Protein AF-A0A920NE50-F1 (afdb_monomer)

Secondary structure (DSSP, 8-state):
---TT-HHHHHHHHHHHTTS-SSGGGEEEEEEES--BTTTTB--EEEEEES--TT--HHHHHHHT----SSS-----------

Structure (mmCIF, N/CA/C/O backbone):
data_AF-A0A920NE50-F1
#
_entry.id   AF-A0A920NE50-F1
#
loop_
_atom_site.group_PDB
_atom_site.id
_atom_site.type_symbol
_atom_site.label_atom_id
_atom_site.label_alt_id
_atom_site.label_comp_id
_atom_site.label_asym_id
_atom_site.label_entity_id
_atom_site.label_seq_id
_atom_site.pdbx_PDB_ins_code
_atom_site.Cartn_x
_atom_site.Cartn_y
_atom_site.Cartn_z
_atom_site.occupancy
_atom_site.B_iso_or_equiv
_atom_site.auth_seq_id
_atom_site.auth_comp_id
_atom_site.auth_asym_id
_atom_site.auth_atom_id
_atom_site.pdbx_PDB_model_num
ATOM 1 N N . MET A 1 1 ? 10.554 -10.059 -3.675 1.00 46.78 1 MET A N 1
ATOM 2 C CA . MET A 1 1 ? 10.903 -9.564 -5.026 1.00 46.78 1 MET A CA 1
ATOM 3 C C . MET A 1 1 ? 9.623 -9.203 -5.749 1.00 46.78 1 MET A C 1
ATOM 5 O O . MET A 1 1 ? 8.641 -9.915 -5.585 1.00 46.78 1 MET A O 1
ATOM 9 N N . ARG A 1 2 ? 9.632 -8.104 -6.502 1.00 66.44 2 ARG A N 1
ATOM 10 C CA . ARG A 1 2 ? 8.490 -7.640 -7.293 1.00 66.44 2 ARG A CA 1
ATOM 11 C C . ARG A 1 2 ? 8.346 -8.503 -8.549 1.00 66.44 2 ARG A C 1
ATOM 13 O O . ARG A 1 2 ? 9.302 -8.599 -9.314 1.00 66.44 2 ARG A O 1
ATOM 20 N N . THR A 1 3 ? 7.170 -9.085 -8.774 1.00 67.88 3 THR A N 1
ATOM 21 C CA . THR A 1 3 ? 6.791 -9.628 -10.087 1.00 67.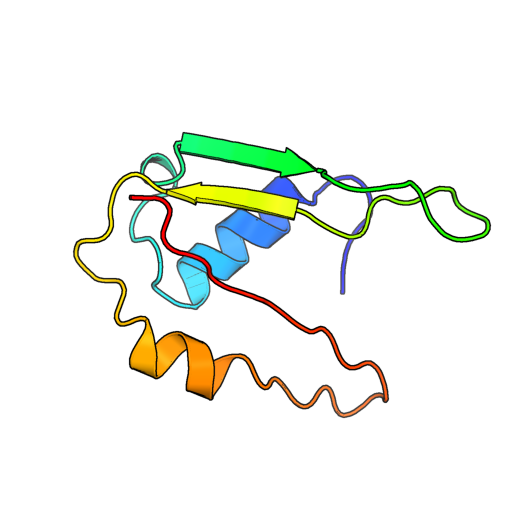88 3 THR A CA 1
ATOM 22 C C . THR A 1 3 ? 6.126 -8.499 -10.873 1.00 67.88 3 THR A C 1
ATOM 24 O O . THR A 1 3 ? 5.086 -8.004 -10.431 1.00 67.88 3 THR A O 1
ATOM 27 N N . PRO A 1 4 ? 6.705 -8.041 -11.998 1.00 65.31 4 PRO A N 1
ATOM 28 C CA . PRO A 1 4 ? 6.102 -6.984 -12.803 1.00 65.31 4 PRO A CA 1
ATOM 29 C C . PRO A 1 4 ? 4.678 -7.361 -13.226 1.00 65.31 4 PRO A C 1
ATOM 31 O O . PRO A 1 4 ? 4.463 -8.453 -13.742 1.00 65.31 4 PRO A O 1
ATOM 34 N N . GLY A 1 5 ? 3.715 -6.462 -13.011 1.00 70.69 5 GLY A N 1
ATOM 35 C CA . GLY A 1 5 ? 2.303 -6.679 -13.358 1.00 70.69 5 GLY A CA 1
ATOM 36 C C . GLY A 1 5 ? 1.397 -6.999 -12.167 1.00 70.69 5 GLY A C 1
ATOM 37 O O . GLY A 1 5 ? 0.247 -6.579 -12.185 1.00 70.69 5 GLY A O 1
ATOM 38 N N . ASN A 1 6 ? 1.925 -7.591 -11.091 1.00 80.00 6 ASN A N 1
ATOM 39 C CA . ASN A 1 6 ? 1.149 -7.984 -9.901 1.00 80.00 6 ASN A CA 1
ATOM 40 C C . ASN A 1 6 ? 1.398 -7.047 -8.708 1.00 80.00 6 ASN A C 1
ATOM 42 O O . ASN A 1 6 ? 1.536 -7.467 -7.560 1.00 80.00 6 ASN A O 1
ATOM 46 N N . ASP A 1 7 ? 1.512 -5.753 -8.988 1.00 81.88 7 ASP A N 1
ATOM 47 C CA . ASP A 1 7 ? 1.859 -4.755 -7.977 1.00 81.88 7 ASP A CA 1
ATOM 48 C C . ASP A 1 7 ? 0.754 -4.560 -6.927 1.00 81.88 7 ASP A C 1
ATOM 50 O O . ASP A 1 7 ? 1.042 -4.294 -5.761 1.00 81.88 7 ASP A O 1
ATOM 54 N N . GLU A 1 8 ? -0.505 -4.712 -7.338 1.00 84.31 8 GLU A N 1
ATOM 55 C CA . GLU A 1 8 ? -1.676 -4.594 -6.465 1.00 84.31 8 GLU A CA 1
ATOM 56 C C . GLU A 1 8 ? -1.729 -5.737 -5.446 1.00 84.31 8 GLU A C 1
ATOM 58 O O . GLU A 1 8 ? -1.877 -5.488 -4.248 1.00 84.31 8 GLU A O 1
ATOM 63 N N . ASP A 1 9 ? -1.507 -6.978 -5.888 1.00 85.62 9 ASP A N 1
ATOM 64 C CA . ASP A 1 9 ? -1.412 -8.157 -5.014 1.00 85.62 9 ASP A CA 1
ATOM 65 C C . ASP A 1 9 ? -0.240 -8.033 -4.034 1.00 85.62 9 ASP A C 1
ATOM 67 O O . ASP A 1 9 ? -0.350 -8.366 -2.853 1.00 85.62 9 ASP A O 1
ATOM 71 N N . LEU A 1 10 ? 0.897 -7.521 -4.516 1.00 85.50 10 LEU A N 1
ATOM 72 C CA . LEU A 1 10 ? 2.081 -7.322 -3.689 1.00 85.50 10 LEU A CA 1
ATOM 73 C C . LEU A 1 10 ? 1.809 -6.313 -2.570 1.00 85.50 10 LEU A C 1
ATOM 75 O O . LEU A 1 10 ? 2.158 -6.567 -1.419 1.00 85.50 10 LEU A O 1
ATOM 79 N N . ILE A 1 11 ? 1.187 -5.179 -2.895 1.00 85.94 11 ILE A N 1
ATOM 80 C CA . ILE A 1 11 ? 0.893 -4.127 -1.918 1.00 85.94 11 ILE A CA 1
ATOM 81 C C . ILE A 1 11 ? -0.191 -4.562 -0.952 1.00 85.94 11 ILE A C 1
ATOM 83 O O . ILE A 1 11 ? -0.040 -4.373 0.250 1.00 85.94 11 ILE A O 1
ATOM 87 N N . SER A 1 12 ? -1.265 -5.162 -1.449 1.00 87.94 12 SER A N 1
ATOM 88 C CA . SER A 1 12 ? -2.360 -5.627 -0.604 1.00 87.94 12 SER A CA 1
ATOM 89 C C . SER A 1 12 ? -1.900 -6.725 0.360 1.00 87.94 12 SER A C 1
ATOM 91 O O . SER A 1 12 ? -2.155 -6.630 1.561 1.00 87.94 12 SER A O 1
ATOM 93 N N . GLY A 1 13 ? -1.131 -7.708 -0.121 1.00 87.75 13 GLY A N 1
ATOM 94 C CA . GLY A 1 13 ? -0.522 -8.740 0.718 1.00 87.75 13 GLY A CA 1
ATOM 95 C C . GLY A 1 13 ? 0.467 -8.169 1.734 1.00 87.75 13 GLY A C 1
ATOM 96 O O . GLY A 1 13 ? 0.494 -8.602 2.885 1.00 87.75 13 GLY A O 1
ATOM 97 N N . PHE A 1 14 ? 1.243 -7.160 1.341 1.00 84.75 14 PHE A N 1
ATOM 98 C CA . PHE A 1 14 ? 2.160 -6.464 2.238 1.00 84.75 14 PHE A CA 1
ATOM 99 C C . PHE A 1 14 ? 1.423 -5.701 3.352 1.00 84.75 14 PHE A C 1
ATOM 101 O O . PHE A 1 14 ? 1.738 -5.878 4.528 1.00 84.75 14 PHE A O 1
ATOM 108 N N . LEU A 1 15 ? 0.405 -4.907 3.003 1.00 84.50 15 LEU A N 1
ATOM 109 C CA . LEU A 1 15 ? -0.423 -4.168 3.962 1.00 84.50 15 LEU A CA 1
ATOM 110 C C . LEU A 1 15 ? -1.122 -5.111 4.950 1.00 84.50 15 LEU A C 1
ATOM 112 O O . LEU A 1 15 ? -1.224 -4.794 6.135 1.00 84.50 15 LEU A O 1
ATOM 116 N N . PHE A 1 16 ? -1.579 -6.269 4.472 1.00 85.81 16 PHE A N 1
ATOM 117 C CA . PHE A 1 16 ? -2.205 -7.293 5.302 1.00 85.81 16 PHE A CA 1
ATOM 118 C C . PHE A 1 16 ? -1.200 -7.970 6.247 1.00 85.81 16 PHE A C 1
ATOM 120 O O . PHE A 1 16 ? -1.462 -8.099 7.442 1.00 85.81 16 PHE A O 1
ATOM 127 N N . ASN A 1 17 ? -0.024 -8.364 5.747 1.00 84.44 17 ASN A N 1
ATOM 128 C CA . ASN A 1 17 ? 1.006 -9.034 6.549 1.00 84.44 17 ASN A CA 1
ATOM 129 C C . ASN A 1 17 ? 1.542 -8.125 7.670 1.00 84.44 17 ASN A C 1
ATOM 131 O O . ASN A 1 17 ? 1.678 -8.549 8.817 1.00 84.44 17 ASN A O 1
ATOM 135 N N . GLU A 1 18 ? 1.733 -6.839 7.370 1.00 79.06 18 GLU A N 1
ATOM 136 C CA . GLU A 1 18 ? 2.126 -5.825 8.356 1.00 79.06 18 GLU A CA 1
ATOM 137 C C . GLU A 1 18 ? 0.975 -5.396 9.290 1.00 79.06 18 GLU A C 1
ATOM 139 O O . GLU A 1 18 ? 1.166 -4.530 10.145 1.00 79.06 18 GLU A O 1
ATOM 144 N N . ARG A 1 19 ? -0.220 -5.998 9.156 1.00 81.25 19 ARG A N 1
ATOM 145 C CA . ARG A 1 19 ? -1.439 -5.674 9.923 1.00 81.25 19 ARG A CA 1
ATOM 146 C C . ARG A 1 19 ? -1.847 -4.200 9.841 1.00 81.25 19 ARG A C 1
ATOM 148 O O . ARG A 1 19 ? -2.396 -3.645 10.790 1.00 81.25 19 ARG A O 1
ATOM 155 N N . ILE A 1 20 ? -1.570 -3.561 8.707 1.00 81.31 20 ILE A N 1
ATOM 156 C CA . ILE A 1 20 ? -2.018 -2.194 8.411 1.00 81.31 20 ILE A CA 1
ATOM 157 C C . ILE A 1 20 ? -3.501 -2.207 8.025 1.00 81.31 20 ILE A C 1
ATOM 159 O O . ILE A 1 20 ? -4.235 -1.290 8.382 1.00 81.31 20 ILE A O 1
ATOM 163 N N . ILE A 1 21 ? -3.931 -3.269 7.341 1.00 84.81 21 ILE A N 1
ATOM 164 C CA . ILE A 1 21 ? -5.332 -3.580 7.043 1.00 84.81 21 ILE A CA 1
ATOM 165 C C . ILE A 1 21 ? -5.690 -4.951 7.618 1.00 84.81 21 ILE A C 1
ATOM 167 O O . ILE A 1 21 ? -4.828 -5.826 7.726 1.00 84.81 21 ILE A O 1
ATOM 171 N N . GLU A 1 22 ? -6.962 -5.149 7.951 1.00 85.88 22 GLU A N 1
ATOM 172 C CA . GLU A 1 22 ? -7.484 -6.457 8.373 1.00 85.88 22 GLU A CA 1
ATOM 173 C C . GLU A 1 22 ? -8.274 -7.128 7.255 1.00 85.88 22 GLU A C 1
ATOM 175 O O . GLU A 1 22 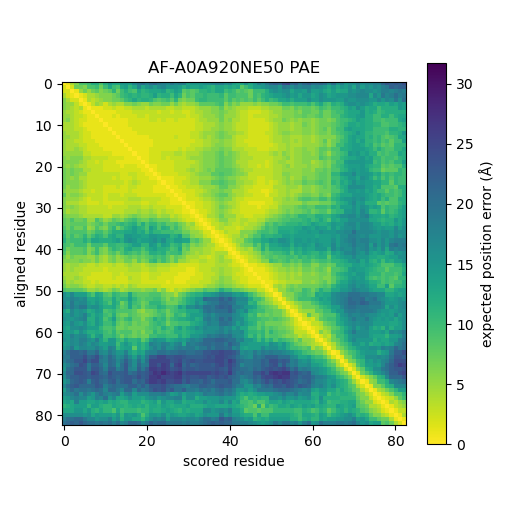? -8.332 -8.353 7.184 1.00 85.88 22 GLU A O 1
ATOM 180 N N . ASN A 1 23 ? -8.857 -6.327 6.361 1.00 86.62 23 ASN A N 1
ATOM 181 C CA . ASN A 1 23 ? -9.605 -6.801 5.212 1.00 86.62 23 ASN A CA 1
ATOM 182 C C . ASN A 1 23 ? -9.111 -6.100 3.951 1.00 86.62 23 ASN A C 1
ATOM 184 O O . ASN A 1 23 ? -8.834 -4.904 3.952 1.00 86.62 23 ASN A O 1
ATOM 188 N N . PHE A 1 24 ? -9.077 -6.819 2.830 1.00 86.94 24 PHE A N 1
ATOM 189 C CA . PHE A 1 24 ? -8.738 -6.219 1.536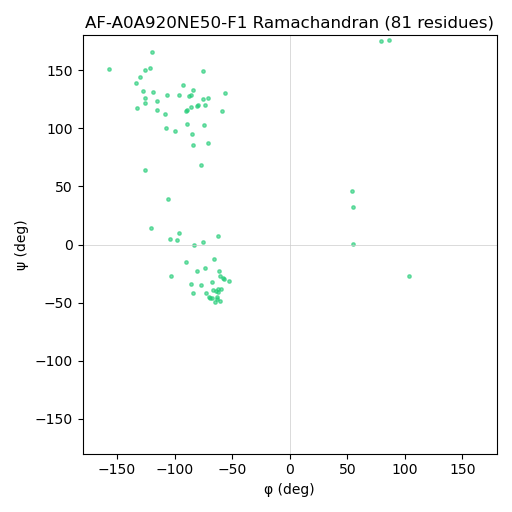 1.00 86.94 24 PHE A CA 1
ATOM 190 C C . PHE A 1 24 ? -9.711 -5.103 1.127 1.00 86.94 24 PHE A C 1
ATOM 192 O O . PHE A 1 24 ? -9.309 -4.163 0.452 1.00 86.94 24 PHE A O 1
ATOM 199 N N . SER A 1 25 ? -10.958 -5.158 1.604 1.00 87.31 25 SER A N 1
ATOM 200 C CA . SER A 1 25 ? -11.965 -4.103 1.431 1.00 87.31 25 SER A CA 1
ATOM 201 C C . SER A 1 25 ? -11.627 -2.783 2.135 1.00 87.31 25 SER A C 1
ATOM 203 O O . SER A 1 25 ? -12.289 -1.784 1.877 1.00 87.31 25 SER A O 1
ATOM 205 N N . ASP A 1 26 ? -10.627 -2.761 3.023 1.00 87.00 26 ASP A N 1
ATOM 206 C CA . ASP A 1 26 ? -10.149 -1.527 3.654 1.00 87.00 26 ASP A CA 1
ATOM 207 C C . ASP A 1 26 ? -9.343 -0.656 2.671 1.00 87.00 26 ASP A C 1
ATOM 209 O O . ASP A 1 26 ? -9.183 0.548 2.900 1.00 87.00 26 ASP A O 1
ATOM 213 N N . ILE A 1 27 ? -8.832 -1.256 1.589 1.00 88.56 27 ILE A N 1
ATOM 214 C CA . ILE A 1 27 ? -8.136 -0.560 0.508 1.00 88.56 27 ILE A CA 1
ATOM 215 C C . ILE A 1 27 ? -9.182 0.062 -0.417 1.00 88.56 27 ILE A C 1
ATOM 217 O O . ILE A 1 27 ? -9.980 -0.633 -1.037 1.00 88.56 27 ILE A O 1
ATOM 221 N N . GLU A 1 28 ? -9.148 1.383 -0.529 1.00 88.88 28 GLU A N 1
ATOM 222 C CA . GLU A 1 28 ? -10.028 2.143 -1.412 1.00 88.88 28 GLU A CA 1
ATOM 223 C C . GLU A 1 28 ? -9.481 2.207 -2.837 1.00 88.88 28 GLU A C 1
ATOM 225 O O . GLU A 1 28 ? -10.234 2.087 -3.800 1.00 88.88 28 GLU A O 1
ATOM 230 N N . ASN A 1 29 ? -8.170 2.416 -2.980 1.00 88.88 29 ASN A N 1
ATOM 231 C CA . ASN A 1 29 ? -7.543 2.590 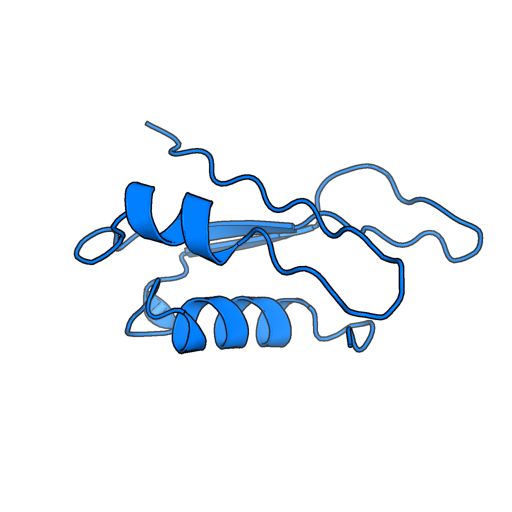-4.285 1.00 88.88 29 ASN A CA 1
ATOM 232 C C . ASN A 1 29 ? -6.046 2.254 -4.232 1.00 88.88 29 ASN A C 1
ATOM 234 O O . ASN A 1 29 ? -5.406 2.442 -3.196 1.00 88.88 29 ASN A O 1
ATOM 238 N N . ILE A 1 30 ? -5.484 1.788 -5.347 1.00 88.50 30 ILE A N 1
ATOM 239 C CA . ILE A 1 30 ? -4.050 1.562 -5.540 1.00 88.50 30 ILE A CA 1
ATOM 240 C C . ILE A 1 30 ? -3.657 2.170 -6.886 1.00 88.50 30 ILE A C 1
ATOM 242 O O . ILE A 1 30 ? -4.097 1.719 -7.938 1.00 88.50 30 ILE A O 1
ATOM 246 N N . GLU A 1 31 ? -2.778 3.169 -6.864 1.00 88.19 31 GLU A N 1
ATOM 247 C CA . GLU A 1 31 ? -2.376 3.905 -8.062 1.00 88.19 31 GLU A CA 1
ATOM 248 C C . GLU A 1 31 ? -0.860 3.946 -8.223 1.00 88.19 31 GLU A C 1
ATOM 250 O O . GLU A 1 31 ? -0.116 4.300 -7.302 1.00 88.19 31 GLU A O 1
ATOM 255 N N . LYS A 1 32 ? -0.383 3.639 -9.432 1.00 85.69 32 LYS A N 1
ATOM 256 C CA . LYS A 1 32 ? 1.024 3.815 -9.810 1.00 85.69 32 LYS A CA 1
ATOM 257 C C . LYS A 1 32 ? 1.255 5.283 -10.146 1.00 85.69 32 LYS A C 1
ATOM 259 O O . LYS A 1 32 ? 0.645 5.818 -11.067 1.00 85.69 32 LYS A O 1
ATOM 264 N N . ILE A 1 33 ? 2.153 5.928 -9.415 1.00 84.00 33 ILE A N 1
ATOM 265 C CA . ILE A 1 33 ? 2.453 7.352 -9.575 1.00 84.00 33 ILE A CA 1
ATOM 266 C C . ILE A 1 33 ? 3.917 7.573 -9.954 1.00 84.00 33 ILE A C 1
ATOM 268 O O . ILE A 1 33 ? 4.770 6.705 -9.781 1.00 84.00 33 ILE A O 1
ATOM 272 N N . GLY A 1 34 ? 4.219 8.785 -10.413 1.00 81.81 34 GLY A N 1
ATOM 273 C CA . GLY A 1 34 ? 5.574 9.199 -10.762 1.00 81.81 34 GLY A CA 1
ATOM 274 C C . GLY A 1 34 ? 5.973 8.843 -12.191 1.00 81.81 34 GLY A C 1
ATOM 275 O O . GLY A 1 34 ? 5.216 8.234 -12.952 1.00 81.81 34 GLY A O 1
ATOM 276 N N . GLU A 1 35 ? 7.173 9.279 -12.553 1.00 80.00 35 GLU A N 1
ATOM 277 C CA . GLU A 1 35 ? 7.723 9.082 -13.888 1.00 80.00 35 GLU A CA 1
ATOM 278 C C . GLU A 1 35 ? 8.179 7.637 -14.086 1.00 80.00 35 GLU A C 1
ATOM 280 O O . GLU A 1 35 ? 8.597 6.947 -13.153 1.00 80.00 35 GLU A O 1
ATOM 285 N N . LYS A 1 36 ? 8.084 7.173 -15.330 1.00 80.88 36 LYS A N 1
ATOM 286 C CA . LYS A 1 36 ? 8.685 5.908 -15.734 1.00 80.88 36 LYS A CA 1
ATOM 287 C C . LYS A 1 36 ? 10.197 6.099 -15.767 1.00 80.88 36 LYS A C 1
ATOM 289 O O . LYS A 1 36 ? 10.682 7.026 -16.407 1.00 80.88 36 LYS A O 1
ATOM 294 N N . VAL A 1 37 ? 10.926 5.243 -15.061 1.00 75.69 37 VAL A N 1
ATOM 295 C CA . VAL A 1 37 ? 12.381 5.361 -14.908 1.00 75.69 37 VAL A CA 1
ATOM 296 C C . VAL A 1 37 ? 13.091 4.071 -15.322 1.00 75.69 37 VAL A C 1
ATOM 298 O O . VAL A 1 37 ? 12.542 2.973 -15.194 1.00 75.69 37 VAL A O 1
ATOM 301 N N . GLY A 1 38 ? 14.327 4.220 -15.809 1.00 73.38 38 GLY A N 1
ATOM 302 C CA . GLY A 1 38 ? 15.190 3.126 -16.267 1.00 73.38 38 GLY A CA 1
ATOM 303 C C . GLY A 1 38 ? 14.868 2.605 -17.672 1.00 73.38 38 GLY A C 1
ATOM 304 O O . GLY A 1 38 ? 13.871 2.986 -18.283 1.00 73.38 38 GLY A O 1
ATOM 305 N N . ASP A 1 39 ? 15.703 1.686 -18.159 1.00 75.06 39 ASP A N 1
ATOM 306 C CA . ASP A 1 39 ? 15.654 1.155 -19.536 1.00 75.06 39 ASP A CA 1
ATOM 307 C C . ASP A 1 39 ? 14.341 0.429 -19.871 1.00 75.06 39 ASP A C 1
ATOM 309 O O . ASP A 1 39 ? 13.941 0.327 -21.028 1.00 75.06 39 ASP A O 1
ATOM 313 N N . PHE A 1 40 ? 13.637 -0.043 -18.841 1.00 72.56 40 PHE A N 1
ATOM 314 C CA . PHE A 1 40 ? 12.369 -0.765 -18.955 1.00 72.56 40 PHE A CA 1
ATOM 315 C C . PHE A 1 40 ? 11.136 0.121 -18.726 1.00 72.56 40 PHE A C 1
ATOM 317 O O . PHE A 1 40 ? 10.014 -0.384 -18.713 1.00 72.56 40 PHE A O 1
ATOM 324 N N . ASN A 1 41 ? 11.325 1.433 -18.542 1.00 72.12 41 ASN A N 1
ATOM 325 C CA . ASN A 1 41 ? 10.251 2.417 -18.408 1.00 72.12 41 ASN A CA 1
ATOM 326 C C . ASN A 1 41 ? 9.234 2.047 -17.299 1.00 72.12 41 ASN A C 1
ATOM 328 O O . ASN A 1 41 ? 8.014 2.085 -17.491 1.00 72.12 41 ASN A O 1
ATOM 332 N N . ILE A 1 42 ? 9.747 1.656 -16.127 1.00 72.69 42 ILE A N 1
ATOM 333 C CA . ILE A 1 42 ? 8.954 1.110 -15.018 1.00 72.69 42 ILE A CA 1
ATOM 334 C C . ILE A 1 42 ? 8.552 2.238 -14.064 1.00 72.69 42 ILE A C 1
ATOM 336 O O . ILE A 1 42 ? 9.378 3.068 -13.689 1.00 72.69 42 ILE A O 1
ATOM 340 N N . GLN A 1 43 ? 7.296 2.238 -13.608 1.00 79.88 43 GLN A N 1
ATOM 341 C CA . GLN A 1 43 ? 6.877 3.039 -12.453 1.00 79.88 43 GLN A CA 1
ATOM 342 C C . GLN A 1 43 ? 7.144 2.252 -11.167 1.00 79.88 43 GLN A C 1
ATOM 344 O O . GLN A 1 43 ? 6.624 1.149 -10.961 1.00 79.88 43 GLN A O 1
ATOM 349 N N . ASN A 1 44 ? 7.995 2.801 -10.307 1.00 75.56 44 ASN A N 1
ATOM 350 C CA . ASN A 1 44 ? 8.428 2.194 -9.046 1.00 75.56 44 ASN A CA 1
ATOM 351 C C . ASN A 1 44 ? 7.759 2.807 -7.810 1.00 75.56 44 ASN A C 1
ATOM 353 O O . ASN A 1 44 ? 8.105 2.438 -6.692 1.00 75.56 44 ASN A O 1
ATOM 357 N N . LYS A 1 45 ? 6.811 3.728 -7.993 1.00 80.69 45 LYS A N 1
ATOM 358 C CA . LYS A 1 45 ? 6.100 4.371 -6.894 1.00 80.69 45 LYS A CA 1
ATOM 359 C C . LYS A 1 45 ? 4.615 4.075 -6.991 1.00 80.69 45 LYS A C 1
ATOM 361 O O . LYS A 1 45 ? 4.008 4.220 -8.048 1.00 80.69 45 LYS A O 1
ATOM 366 N N . ILE A 1 46 ? 4.046 3.650 -5.871 1.00 83.69 46 ILE A N 1
ATOM 367 C CA . ILE A 1 46 ? 2.640 3.280 -5.774 1.00 83.69 46 ILE A CA 1
ATOM 368 C C . ILE A 1 46 ? 2.064 3.928 -4.522 1.00 83.69 46 ILE A C 1
ATOM 370 O O . ILE A 1 46 ? 2.733 3.998 -3.489 1.00 83.69 46 ILE A O 1
ATOM 374 N N . VAL A 1 47 ? 0.850 4.448 -4.641 1.00 86.44 47 VAL A N 1
ATOM 375 C CA . VAL A 1 47 ? 0.077 5.020 -3.544 1.00 86.44 47 VAL A CA 1
ATOM 376 C C . VAL A 1 47 ? -1.150 4.154 -3.349 1.00 86.44 47 VAL A C 1
ATOM 378 O O . VAL A 1 47 ? -1.914 3.955 -4.285 1.00 86.44 47 VAL A O 1
ATOM 381 N N . ALA A 1 48 ? -1.317 3.642 -2.134 1.00 87.19 48 ALA A N 1
ATOM 382 C CA . ALA A 1 48 ? -2.533 2.968 -1.719 1.00 87.19 48 ALA A CA 1
ATOM 383 C C . ALA A 1 48 ? -3.310 3.884 -0.769 1.00 87.19 48 ALA A C 1
ATOM 385 O O . ALA A 1 48 ? -2.745 4.390 0.206 1.00 87.19 48 ALA A O 1
ATOM 386 N N . THR A 1 49 ? -4.590 4.083 -1.057 1.00 87.50 49 THR A N 1
ATOM 387 C CA . THR A 1 49 ? -5.531 4.796 -0.193 1.00 87.50 49 THR A CA 1
ATOM 388 C C . THR A 1 49 ? -6.291 3.767 0.628 1.00 87.50 49 THR A C 1
ATOM 390 O O . THR A 1 49 ? -6.804 2.791 0.086 1.00 87.50 49 THR A O 1
ATOM 393 N N . ILE A 1 50 ? -6.326 3.960 1.944 1.00 86.62 50 ILE A N 1
ATOM 394 C CA . ILE A 1 50 ? -6.932 3.030 2.899 1.00 86.62 50 ILE A CA 1
ATOM 395 C C . ILE A 1 50 ? -7.939 3.825 3.726 1.00 86.62 50 ILE A C 1
ATOM 397 O O . ILE A 1 50 ? -7.568 4.833 4.329 1.00 86.62 50 ILE A O 1
ATOM 401 N N . ASN A 1 51 ? -9.188 3.364 3.776 1.00 81.31 51 ASN A N 1
ATOM 402 C CA . ASN A 1 51 ? -10.276 4.060 4.474 1.00 81.31 51 ASN A CA 1
ATOM 403 C C . ASN A 1 51 ? -10.425 3.647 5.945 1.00 81.31 51 ASN A C 1
ATOM 405 O O . ASN A 1 51 ? -11.074 4.337 6.732 1.00 81.31 51 ASN A O 1
ATOM 409 N N . ASN A 1 52 ? -9.812 2.534 6.350 1.00 71.69 52 ASN A N 1
ATOM 410 C CA . ASN A 1 52 ? -9.892 2.033 7.715 1.00 71.69 52 ASN A CA 1
ATOM 411 C C . ASN A 1 52 ? -8.562 2.233 8.453 1.00 71.69 52 ASN A C 1
ATOM 413 O O . ASN A 1 52 ? -7.625 1.454 8.309 1.00 71.69 52 ASN A O 1
ATOM 417 N N . THR A 1 53 ? -8.480 3.279 9.277 1.00 64.06 53 THR A N 1
ATOM 418 C CA . THR A 1 53 ? -7.277 3.588 10.069 1.00 64.06 53 THR A CA 1
ATOM 419 C C . THR A 1 53 ? -7.334 3.054 11.502 1.00 64.06 53 THR A C 1
ATOM 421 O O . THR A 1 53 ? -6.493 3.433 12.318 1.00 64.06 53 THR A O 1
ATOM 424 N N . LYS A 1 54 ? -8.320 2.209 11.847 1.00 64.75 54 LYS A N 1
ATOM 425 C CA . LYS A 1 54 ? -8.604 1.814 13.242 1.00 64.75 54 LYS A CA 1
ATOM 426 C C . LYS A 1 54 ? -7.423 1.161 13.969 1.00 64.75 54 LYS A C 1
ATOM 428 O O . LYS A 1 54 ? -7.331 1.324 15.180 1.00 64.75 54 LYS A O 1
ATOM 433 N N . ASN A 1 55 ? -6.524 0.485 13.251 1.00 60.06 55 ASN A N 1
ATOM 434 C CA . ASN A 1 55 ? -5.370 -0.217 13.829 1.00 60.06 55 ASN A CA 1
ATOM 435 C C . ASN A 1 55 ? -4.003 0.270 13.313 1.00 60.06 55 ASN A C 1
ATOM 437 O O . ASN A 1 55 ? -2.977 -0.365 13.558 1.00 60.06 55 ASN A O 1
ATOM 441 N N . ILE A 1 56 ? -3.954 1.426 12.642 1.00 67.19 56 ILE A N 1
ATOM 442 C CA . ILE A 1 56 ? -2.708 1.950 12.070 1.00 67.19 56 ILE A CA 1
ATOM 443 C C . ILE A 1 56 ? -1.927 2.733 13.136 1.00 67.19 56 ILE A C 1
ATOM 445 O O . ILE A 1 56 ? -2.122 3.933 13.330 1.00 67.19 56 ILE A O 1
ATOM 449 N N . ASP A 1 57 ? -0.981 2.067 13.801 1.00 67.19 57 ASP A N 1
ATOM 450 C CA . ASP A 1 57 ? 0.020 2.725 14.650 1.00 67.19 57 ASP A CA 1
ATOM 451 C C . ASP A 1 57 ? 1.201 3.210 13.788 1.00 67.19 57 ASP A C 1
ATOM 453 O O . ASP A 1 57 ? 2.217 2.529 13.614 1.00 67.19 57 ASP A O 1
ATOM 457 N N . ILE A 1 58 ? 1.058 4.414 13.221 1.00 64.50 58 ILE A N 1
ATOM 458 C CA . ILE A 1 58 ? 2.041 5.052 12.320 1.00 64.50 58 ILE A CA 1
ATOM 459 C C . ILE A 1 58 ? 3.450 5.087 12.945 1.00 64.50 58 ILE A C 1
ATOM 461 O O . ILE A 1 58 ? 4.454 5.008 12.229 1.00 64.50 58 ILE A O 1
ATOM 465 N N . GLY A 1 59 ? 3.541 5.185 14.277 1.00 63.41 59 GLY A N 1
ATOM 466 C CA . GLY A 1 59 ? 4.806 5.188 15.011 1.00 63.41 59 GLY A CA 1
ATOM 467 C C . GLY A 1 59 ? 5.545 3.850 14.937 1.00 63.41 59 GLY A C 1
ATOM 468 O O . GLY A 1 59 ? 6.764 3.834 14.759 1.00 63.41 59 GLY A O 1
ATOM 469 N N . LYS A 1 60 ? 4.819 2.729 15.008 1.00 63.75 60 LYS A N 1
ATOM 470 C CA . LYS A 1 60 ? 5.390 1.380 14.848 1.00 63.75 60 LYS A CA 1
ATOM 471 C C . LYS A 1 60 ? 5.767 1.090 13.400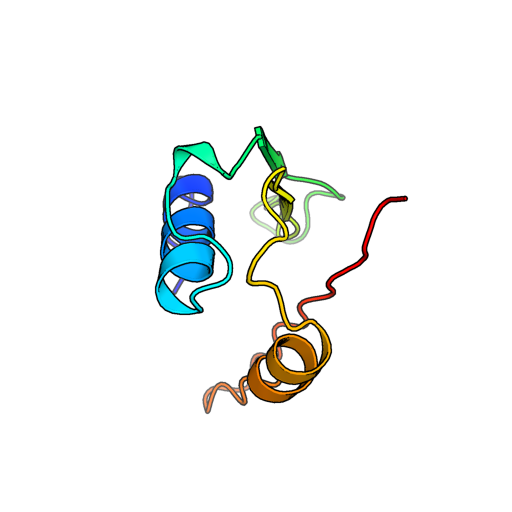 1.00 63.75 60 LYS A C 1
ATOM 473 O O . LYS A 1 60 ? 6.859 0.588 13.143 1.00 63.75 60 LYS A O 1
ATOM 478 N N . ILE A 1 61 ? 4.911 1.489 12.462 1.00 64.06 61 ILE A N 1
ATOM 479 C CA . ILE A 1 61 ? 5.119 1.283 11.024 1.00 64.06 61 ILE A CA 1
ATOM 480 C C . ILE A 1 61 ? 6.402 2.000 10.566 1.00 64.06 61 ILE A C 1
ATOM 482 O O . ILE A 1 61 ? 7.288 1.374 9.996 1.00 64.06 61 ILE A O 1
ATOM 486 N N . LYS A 1 62 ? 6.613 3.278 10.919 1.00 61.56 62 LYS A N 1
ATOM 487 C CA . LYS A 1 62 ? 7.858 3.997 10.562 1.00 61.56 62 LYS A CA 1
ATOM 488 C C . LYS A 1 62 ? 9.145 3.327 11.062 1.00 61.56 62 LYS A C 1
ATOM 490 O O . LYS A 1 62 ? 10.189 3.506 10.440 1.00 61.56 62 LYS A O 1
ATOM 495 N N . ARG A 1 63 ? 9.092 2.603 12.184 1.00 56.84 63 ARG A N 1
ATOM 496 C CA . ARG A 1 63 ? 10.262 1.970 12.808 1.00 56.84 63 ARG A CA 1
ATOM 497 C C . ARG A 1 63 ? 10.566 0.589 12.218 1.00 56.84 63 ARG A C 1
ATOM 499 O O . ARG A 1 63 ? 11.739 0.259 12.078 1.00 56.84 63 ARG A O 1
ATOM 506 N N . ASN A 1 64 ? 9.540 -0.170 11.829 1.00 53.94 64 ASN A N 1
ATOM 507 C CA . ASN A 1 64 ? 9.688 -1.495 11.212 1.00 53.94 64 ASN A CA 1
ATOM 508 C C . ASN A 1 64 ? 10.016 -1.436 9.710 1.00 53.94 64 ASN A C 1
ATOM 510 O O . ASN A 1 64 ? 10.603 -2.368 9.169 1.00 53.94 64 ASN A O 1
ATOM 514 N N . PHE A 1 65 ? 9.686 -0.327 9.044 1.00 56.69 65 PHE A N 1
ATOM 515 C CA . PHE A 1 65 ? 9.859 -0.158 7.598 1.00 56.69 65 PHE A CA 1
ATOM 516 C C . PHE A 1 65 ? 11.261 0.274 7.158 1.00 56.69 65 PHE A C 1
ATOM 518 O O . PHE A 1 65 ? 11.517 0.398 5.961 1.00 56.69 65 PHE A O 1
ATOM 525 N N . ILE A 1 66 ? 12.198 0.477 8.090 1.00 54.09 66 ILE A N 1
ATOM 526 C CA . ILE A 1 66 ? 13.626 0.490 7.746 1.00 54.09 66 ILE A CA 1
ATOM 527 C C . ILE A 1 66 ? 14.048 -0.972 7.571 1.00 54.09 66 ILE A C 1
ATOM 529 O O . ILE A 1 66 ? 14.757 -1.550 8.393 1.00 54.09 66 ILE A O 1
ATOM 533 N N . THR A 1 67 ? 13.545 -1.612 6.520 1.00 46.03 67 THR A N 1
ATOM 534 C CA . THR A 1 67 ? 13.942 -2.969 6.172 1.00 46.03 67 THR A CA 1
ATOM 535 C C . THR A 1 67 ? 15.338 -2.884 5.569 1.00 46.03 67 THR A C 1
ATOM 537 O O . THR A 1 67 ? 15.525 -2.447 4.437 1.00 46.03 67 THR A O 1
ATOM 540 N N . ASN A 1 68 ? 16.350 -3.253 6.355 1.00 40.97 68 ASN A N 1
ATOM 541 C CA . ASN A 1 68 ? 17.698 -3.468 5.849 1.00 40.97 68 ASN A CA 1
ATOM 542 C C . ASN A 1 68 ? 17.688 -4.754 5.010 1.00 40.97 68 ASN A C 1
ATOM 544 O O . ASN A 1 68 ? 17.918 -5.850 5.523 1.00 40.97 68 ASN A O 1
ATOM 548 N N . SER A 1 69 ? 17.362 -4.640 3.724 1.00 41.75 69 SER A N 1
ATOM 549 C CA . SER A 1 69 ? 17.577 -5.712 2.757 1.00 41.75 69 SER A CA 1
ATOM 550 C C . SER A 1 69 ? 19.078 -6.026 2.751 1.00 41.75 69 SER A C 1
ATOM 552 O O . SER A 1 69 ? 19.876 -5.193 2.331 1.00 41.75 69 SER A O 1
ATOM 554 N N . SER A 1 70 ? 19.487 -7.231 3.172 1.00 41.00 70 SER A N 1
ATOM 555 C CA . SER A 1 70 ? 20.902 -7.682 3.175 1.00 41.00 70 SER A CA 1
ATOM 556 C C . SER A 1 70 ? 21.562 -7.746 1.783 1.00 41.00 70 SER A C 1
ATOM 558 O O . SER A 1 70 ? 22.685 -8.217 1.646 1.00 41.00 70 SER A O 1
ATOM 560 N N . CYS A 1 71 ? 20.895 -7.258 0.738 1.00 51.28 71 CYS A N 1
ATOM 561 C CA . CYS A 1 71 ? 21.395 -7.171 -0.625 1.00 51.28 71 CYS A CA 1
ATOM 562 C C . CYS A 1 71 ? 21.274 -5.721 -1.127 1.00 51.28 71 CYS A C 1
ATOM 564 O O . CYS A 1 71 ? 20.471 -5.448 -2.004 1.00 51.28 71 CYS A O 1
ATOM 566 N N . GLY A 1 72 ? 21.991 -4.775 -0.506 1.00 41.28 72 GLY A N 1
ATOM 567 C CA . GLY A 1 72 ? 22.371 -3.462 -1.070 1.00 41.28 72 GLY A CA 1
ATOM 568 C C . GLY A 1 72 ? 21.296 -2.509 -1.631 1.00 41.28 72 GLY A C 1
ATOM 569 O O . GLY A 1 72 ? 21.656 -1.433 -2.097 1.00 41.28 72 GLY A O 1
ATOM 570 N N . PHE A 1 73 ? 20.008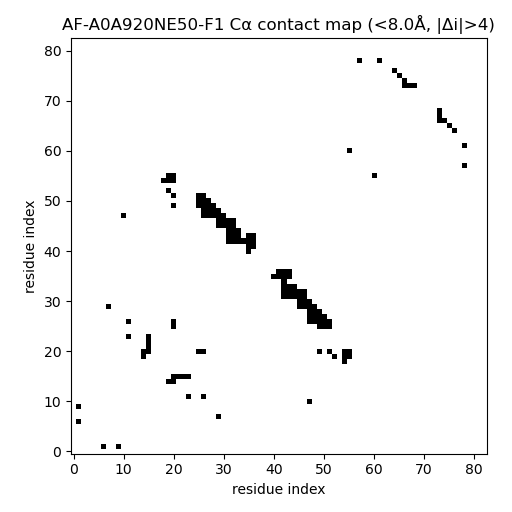 -2.853 -1.607 1.00 39.44 73 PHE A N 1
ATOM 571 C CA . PHE A 1 73 ? 18.923 -2.058 -2.174 1.00 39.44 73 PHE A CA 1
ATOM 572 C C . PHE A 1 73 ? 18.093 -1.460 -1.041 1.00 39.44 73 PHE A C 1
ATOM 574 O O . PHE A 1 73 ? 17.437 -2.177 -0.280 1.00 39.44 73 PHE A O 1
ATOM 581 N N . VAL A 1 74 ? 18.161 -0.136 -0.911 1.00 42.72 74 VAL A N 1
ATOM 582 C CA . VAL A 1 74 ? 17.403 0.634 0.077 1.00 42.72 74 VAL A CA 1
ATOM 583 C C . VAL A 1 74 ? 16.068 1.024 -0.550 1.00 42.72 74 VAL A C 1
ATOM 585 O O . VAL A 1 74 ? 16.004 1.941 -1.367 1.00 42.72 74 VAL A O 1
ATOM 588 N N . GLU A 1 75 ? 14.996 0.336 -0.171 1.00 48.03 75 GLU A N 1
ATOM 589 C CA . GLU A 1 75 ? 13.636 0.697 -0.570 1.00 48.03 75 GLU A CA 1
ATOM 590 C C . GLU A 1 75 ? 13.053 1.654 0.484 1.00 48.03 75 GLU A C 1
ATOM 592 O O . GLU A 1 75 ? 12.924 1.315 1.658 1.00 48.03 75 GLU A O 1
ATOM 597 N N . LYS A 1 76 ? 12.785 2.909 0.100 1.00 52.91 76 LYS A N 1
ATOM 598 C CA . LYS A 1 76 ? 12.360 3.964 1.034 1.00 52.9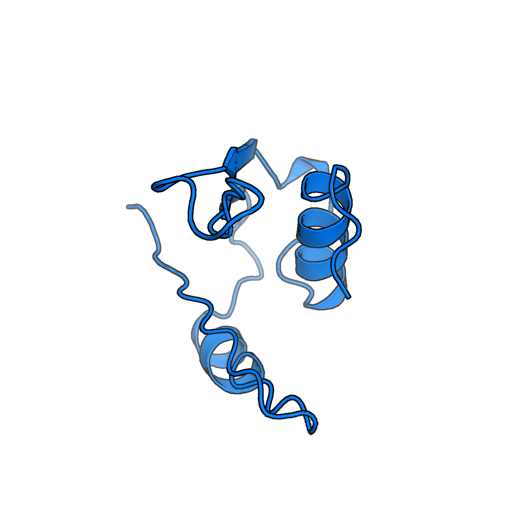1 76 LYS A CA 1
ATOM 599 C C . LYS A 1 76 ? 10.848 4.152 0.970 1.00 52.91 76 LYS A C 1
ATOM 601 O O . LYS A 1 76 ? 10.354 4.896 0.124 1.00 52.91 76 LYS A O 1
ATOM 606 N N . LEU A 1 77 ? 10.116 3.535 1.892 1.00 51.78 77 LEU A N 1
ATOM 607 C CA . LEU A 1 77 ? 8.666 3.706 1.983 1.00 51.78 77 LEU A CA 1
ATOM 608 C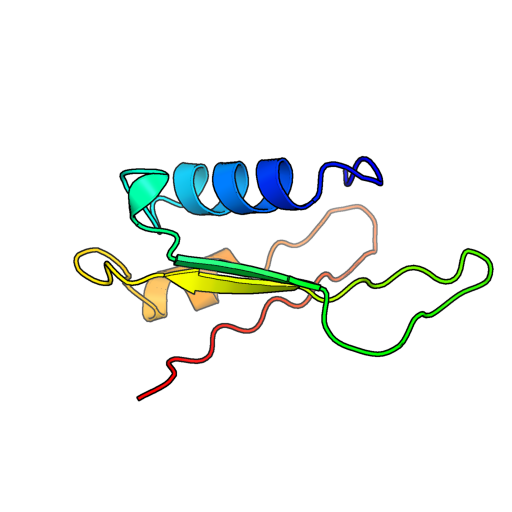 C . LEU A 1 77 ? 8.312 4.944 2.824 1.00 51.78 77 LEU A C 1
ATOM 610 O O . LEU A 1 77 ? 8.817 5.130 3.930 1.00 51.78 77 LEU A O 1
ATOM 614 N N . HIS A 1 78 ? 7.460 5.821 2.292 1.00 54.38 78 HIS A N 1
ATOM 615 C CA . HIS A 1 78 ? 6.952 6.999 3.003 1.00 54.38 78 HIS A CA 1
ATOM 616 C C . HIS A 1 78 ? 5.447 6.868 3.210 1.00 54.38 78 HIS A C 1
ATOM 618 O O . HIS A 1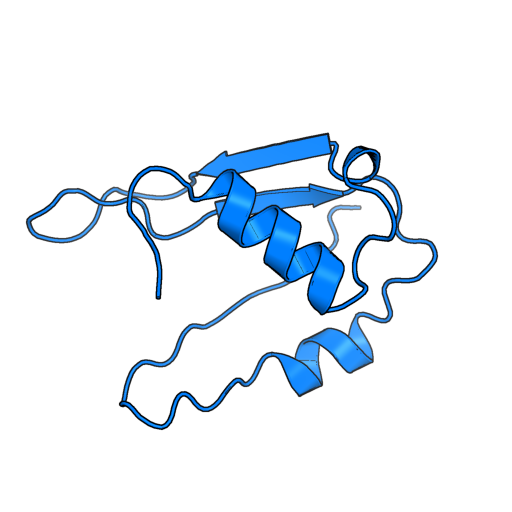 78 ? 4.691 6.922 2.244 1.00 54.38 78 HIS A O 1
ATOM 624 N N . LEU A 1 79 ? 5.009 6.778 4.469 1.00 56.12 79 LEU A N 1
ATOM 625 C CA . LEU A 1 79 ? 3.603 6.972 4.818 1.00 56.12 79 LEU A CA 1
ATOM 626 C C . LEU A 1 79 ? 3.314 8.453 5.058 1.00 56.12 79 LEU A C 1
ATOM 628 O O . LEU A 1 79 ? 3.977 9.107 5.870 1.00 56.12 79 LEU A O 1
ATOM 632 N N . LYS A 1 80 ? 2.290 8.962 4.374 1.00 52.16 80 LYS A N 1
ATOM 633 C CA . LYS A 1 80 ? 1.727 10.295 4.581 1.00 52.16 80 LYS A CA 1
ATOM 634 C C . LYS A 1 80 ? 0.229 10.148 4.828 1.00 52.16 80 LYS A C 1
ATOM 636 O O . LYS A 1 80 ? -0.470 9.605 3.984 1.00 52.16 80 LYS A O 1
ATOM 641 N N . GLN A 1 81 ? -0.246 10.635 5.971 1.00 54.84 81 GLN A N 1
ATOM 642 C CA . GLN A 1 81 ? -1.678 10.743 6.238 1.00 54.84 81 GLN A CA 1
ATOM 643 C C . GLN A 1 81 ? -2.226 11.910 5.408 1.00 54.84 81 GLN A C 1
ATOM 645 O O . GLN A 1 81 ? -1.736 13.038 5.531 1.00 54.84 81 GLN A O 1
ATOM 650 N N . LEU A 1 82 ? -3.181 11.629 4.522 1.00 51.66 82 LEU A N 1
ATOM 651 C CA . LEU A 1 82 ? -3.995 12.660 3.882 1.00 51.66 82 LEU A CA 1
ATOM 652 C C . LEU A 1 82 ? -5.145 12.982 4.846 1.00 51.66 82 LEU A C 1
ATOM 654 O O . LEU A 1 82 ? -5.685 12.078 5.480 1.00 51.66 82 LEU A O 1
ATOM 658 N N . LYS A 1 83 ? -5.373 14.275 5.063 1.00 39.22 83 LYS A N 1
ATOM 659 C CA . LYS A 1 83 ? -6.233 14.826 6.114 1.00 39.22 83 LYS A CA 1
ATOM 660 C C . LYS A 1 83 ? -7.664 14.975 5.625 1.00 39.22 83 LYS A C 1
ATOM 662 O O . LYS A 1 83 ? -7.801 15.328 4.433 1.00 39.22 83 LYS A O 1
#

Mean predicted aligned error: 10.07 Å

pLDDT: mean 70.85, std 15.54, range [39.22, 88.88]

Sequence (83 aa):
MRTPGNDEDLISGFLFNERIIENFSDIENIEKIGEKVGDFNIQNKIVATINNTKNIDIGKIKRNFITNSSCGFVEKLHLKQLK

Solvent-accessible surface area (backbone atoms only — not comparable to full-atom values): 5540 Å² total; per-residue (Å²): 135,87,58,90,91,48,59,64,61,53,49,53,52,47,37,42,74,72,48,48,35,94,48,80,83,33,50,74,46,78,43,82,41,81,70,62,47,71,99,79,55,42,62,89,40,72,49,73,43,65,78,54,63,90,67,55,54,64,76,58,50,67,64,64,54,69,56,79,48,95,70,90,53,84,68,84,81,80,91,74,89,83,131

Foldseek 3Di:
DDDPPCVLVVVLVVCCVVVQDVDSVQWPDKDQDDWQDDPVRDRPDIDIDGNDRPPDPVVVCVVVQQPPPVPPDGDDDDDDDDD

Radius of gyration: 13.55 Å; Cα contacts (8 Å, |Δi|>4): 74; chains: 1; bounding box: 34×24×34 Å

Nearest PDB structures (foldseek):
  4lbp-assembly1_A  TM=3.512E-01  e=8.354E+00  Burkholderia cepacia